Protein AF-A0A1B6I9Y7-F1 (afdb_monomer)

Nearest PDB structures (foldseek):
  2bgw-assembly1_B  TM=5.593E-01  e=3.888E-01  Aeropyrum pernix
  9f98-assembly1_B  TM=5.149E-01  e=5.731E-01  Homo sapiens
  8a4a-assembly1_B  TM=4.469E-01  e=1.167E+00  Bos taurus
  7u05-assembly1_l  TM=3.386E-01  e=1.613E+00  Saccharomyces cerevisiae

Structure (mmCIF, N/CA/C/O backbone):
data_AF-A0A1B6I9Y7-F1
#
_entry.id   AF-A0A1B6I9Y7-F1
#
loop_
_atom_site.group_PD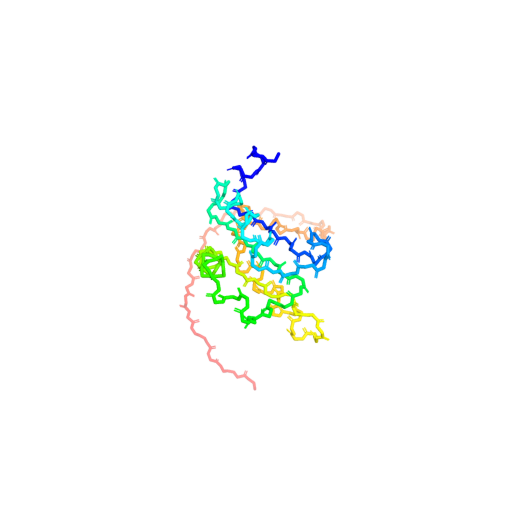B
_atom_site.id
_atom_site.type_symbol
_atom_site.label_atom_id
_atom_site.label_alt_id
_atom_site.label_comp_id
_atom_site.label_asym_id
_atom_site.label_entity_id
_atom_site.label_seq_id
_atom_site.pdbx_PDB_ins_code
_atom_site.Cartn_x
_atom_site.Cartn_y
_atom_site.Cartn_z
_atom_site.occupancy
_atom_site.B_iso_or_equiv
_atom_site.auth_seq_id
_atom_site.auth_comp_id
_atom_site.auth_asym_id
_atom_site.auth_atom_id
_atom_site.pdbx_PDB_model_num
ATOM 1 N N . LEU A 1 1 ? -10.410 16.224 7.087 1.00 60.72 1 LEU A N 1
ATOM 2 C CA . LEU A 1 1 ? -9.549 15.017 7.052 1.00 60.72 1 LEU A CA 1
ATOM 3 C C . LEU A 1 1 ? -8.782 14.832 8.354 1.00 60.72 1 LEU A C 1
ATOM 5 O O . LEU A 1 1 ? -9.020 13.818 8.986 1.00 60.72 1 LEU A O 1
ATOM 9 N N . GLN A 1 2 ? -7.982 15.808 8.802 1.00 62.94 2 GLN A N 1
ATOM 10 C CA . GLN A 1 2 ? -7.163 15.685 10.024 1.00 62.94 2 GLN A CA 1
ATOM 11 C C . GLN A 1 2 ? -7.935 15.239 11.281 1.00 62.94 2 GLN A C 1
ATOM 13 O O . GLN A 1 2 ? -7.505 14.315 11.955 1.00 62.94 2 GLN A O 1
ATOM 18 N N . LEU A 1 3 ? -9.105 15.823 11.564 1.00 68.88 3 LEU A N 1
ATOM 19 C CA . LEU A 1 3 ? -9.941 15.410 12.706 1.00 68.88 3 LEU A CA 1
ATOM 20 C C . LEU A 1 3 ? -10.477 13.974 12.583 1.00 68.88 3 LEU A C 1
ATOM 22 O O . LEU A 1 3 ? -10.539 13.242 13.562 1.00 68.88 3 LEU A O 1
ATOM 26 N N . ALA A 1 4 ? -10.863 13.555 11.377 1.00 72.50 4 ALA A N 1
ATOM 27 C CA . ALA A 1 4 ? -11.366 12.202 11.151 1.00 72.50 4 ALA A CA 1
ATOM 28 C C . ALA A 1 4 ? -10.236 11.164 11.212 1.00 72.50 4 ALA A C 1
ATOM 30 O O . ALA A 1 4 ? -10.450 10.059 11.700 1.00 72.50 4 ALA A O 1
ATOM 31 N N . SER A 1 5 ? -9.032 11.521 10.752 1.00 71.12 5 SER A N 1
ATOM 32 C CA . SER A 1 5 ? -7.865 10.644 10.817 1.00 71.12 5 SER A CA 1
ATOM 33 C C . SER A 1 5 ? -7.349 10.476 12.243 1.00 71.12 5 SER A C 1
ATOM 35 O O . SER A 1 5 ? -7.024 9.357 12.616 1.00 71.12 5 SER A O 1
ATOM 37 N N . THR A 1 6 ? -7.328 11.530 13.065 1.00 73.62 6 THR A N 1
ATOM 38 C CA . THR A 1 6 ? -6.856 11.429 14.460 1.00 73.62 6 THR A CA 1
ATOM 39 C C . THR A 1 6 ? -7.812 10.654 15.364 1.00 73.62 6 THR A C 1
ATOM 41 O O . THR A 1 6 ? -7.373 10.023 16.319 1.00 73.62 6 T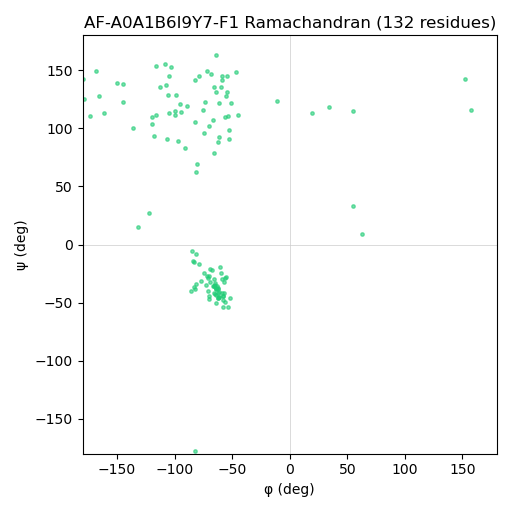HR A O 1
ATOM 44 N N . LEU A 1 7 ? -9.112 10.668 15.059 1.00 81.44 7 LEU A N 1
ATOM 45 C CA . LEU A 1 7 ? -10.120 9.874 15.769 1.00 81.44 7 LEU A CA 1
ATOM 46 C C . LEU A 1 7 ? -10.212 8.426 15.260 1.00 81.44 7 LEU A C 1
ATOM 48 O O . LEU A 1 7 ? -10.826 7.575 15.907 1.00 81.44 7 LEU A O 1
ATOM 52 N N . SER A 1 8 ? -9.633 8.133 14.093 1.00 84.75 8 SER A N 1
ATOM 53 C CA . SER A 1 8 ? -9.609 6.784 13.537 1.00 84.75 8 SER A CA 1
ATOM 54 C C . SER A 1 8 ? -8.527 5.938 14.210 1.00 84.75 8 SER A C 1
ATOM 56 O O . SER A 1 8 ? -7.469 6.432 14.570 1.00 84.75 8 SER A O 1
ATOM 58 N N . ARG A 1 9 ? -8.782 4.636 14.384 1.00 88.06 9 ARG A N 1
ATOM 59 C CA . ARG A 1 9 ? -7.772 3.708 14.930 1.00 88.06 9 ARG A CA 1
ATOM 60 C C . ARG A 1 9 ? -6.722 3.318 13.889 1.00 88.06 9 ARG A C 1
ATOM 62 O O . ARG A 1 9 ? -5.608 2.956 14.252 1.00 88.06 9 ARG A O 1
ATOM 69 N N . HIS A 1 10 ? -7.135 3.272 12.625 1.00 89.81 10 HIS A N 1
ATOM 70 C CA . HIS A 1 10 ? -6.345 2.853 11.473 1.00 89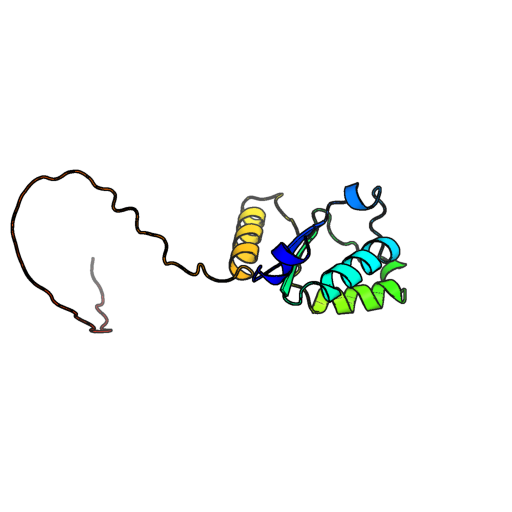.81 10 HIS A CA 1
ATOM 71 C C . HIS A 1 10 ? -6.758 3.695 10.271 1.00 89.81 10 HIS A C 1
ATOM 73 O O . HIS A 1 10 ? -7.952 3.897 10.034 1.00 89.81 10 HIS A O 1
ATOM 79 N N . LEU A 1 11 ? -5.770 4.118 9.489 1.00 91.19 11 LEU A N 1
ATOM 80 C CA . LEU A 1 11 ? -5.975 4.824 8.235 1.00 91.19 11 LEU A CA 1
ATOM 81 C C . LEU A 1 11 ? -5.817 3.833 7.077 1.00 91.19 11 LEU A C 1
ATOM 83 O O . LEU A 1 11 ? -4.718 3.337 6.832 1.00 91.19 11 LEU A O 1
ATOM 87 N N . LEU A 1 12 ? -6.910 3.527 6.374 1.00 92.38 12 LEU A N 1
ATOM 88 C CA . LEU A 1 12 ? -6.876 2.691 5.171 1.00 92.38 12 LEU A CA 1
ATOM 89 C C . LEU A 1 12 ? -6.653 3.574 3.940 1.00 92.38 12 LEU A C 1
ATOM 91 O O . LEU A 1 12 ? -7.478 4.431 3.629 1.00 92.38 12 LEU A O 1
ATOM 95 N N . VAL A 1 13 ? -5.559 3.335 3.225 1.00 91.56 13 VAL A N 1
ATOM 96 C CA . VAL A 1 13 ? -5.152 4.100 2.046 1.00 91.56 13 VAL A CA 1
ATOM 97 C C . VAL A 1 13 ? -5.165 3.182 0.834 1.00 91.56 13 VAL A C 1
ATOM 99 O O . VAL A 1 13 ? -4.343 2.275 0.721 1.00 91.56 13 VAL A O 1
ATOM 102 N N . VAL A 1 14 ? -6.098 3.421 -0.086 1.00 91.88 14 VAL A N 1
ATOM 103 C CA . VAL A 1 14 ? -6.180 2.695 -1.359 1.00 91.88 14 VAL A CA 1
ATOM 104 C C . VAL A 1 14 ? -5.442 3.498 -2.416 1.00 91.88 14 VAL A C 1
ATOM 106 O O . VAL A 1 14 ? -5.862 4.597 -2.770 1.00 91.88 14 VAL A O 1
ATOM 109 N N . MET A 1 15 ? -4.339 2.954 -2.920 1.00 89.75 15 MET A N 1
ATOM 110 C CA . MET A 1 15 ? -3.529 3.627 -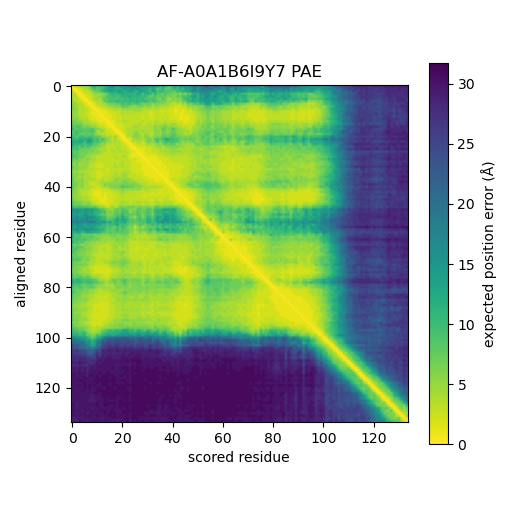3.926 1.00 89.75 15 MET A CA 1
ATOM 111 C C . MET A 1 15 ? -3.861 3.072 -5.306 1.00 89.75 15 MET A C 1
ATOM 113 O O . MET A 1 15 ? -3.597 1.901 -5.591 1.00 89.75 15 MET A O 1
ATOM 117 N N . SER A 1 16 ? -4.426 3.913 -6.169 1.00 88.75 16 SER A N 1
ATOM 118 C CA . SER A 1 16 ? -4.664 3.586 -7.573 1.00 88.75 16 SER A CA 1
ATOM 119 C C . SER A 1 16 ? -3.649 4.298 -8.474 1.00 88.75 16 SER A C 1
ATOM 121 O O . SER A 1 16 ? -3.270 5.431 -8.174 1.00 88.75 16 SER A O 1
ATOM 123 N N . PRO A 1 17 ? -3.207 3.684 -9.586 1.00 83.62 17 PRO A N 1
ATOM 124 C CA . PRO A 1 17 ? -2.265 4.314 -10.524 1.00 83.62 17 PRO A CA 1
ATOM 125 C C . PRO A 1 17 ? -2.749 5.658 -11.068 1.00 83.62 17 PRO A C 1
ATOM 127 O O . PRO A 1 17 ? -1.954 6.557 -11.334 1.00 83.62 17 PRO A O 1
ATOM 130 N N . SER A 1 18 ? -4.069 5.812 -11.155 1.00 85.06 18 SER A N 1
ATOM 131 C CA . SER A 1 18 ? -4.751 7.038 -11.558 1.00 85.06 18 SER A CA 1
ATOM 132 C C . SER A 1 18 ? -4.437 8.232 -10.651 1.00 85.06 18 SER A C 1
ATOM 134 O O . SER A 1 18 ? -4.525 9.361 -11.112 1.00 85.06 18 SER A O 1
ATOM 136 N N . LEU A 1 19 ? -4.045 8.003 -9.390 1.00 81.75 19 LEU A N 1
ATOM 137 C CA . LEU A 1 19 ? -3.646 9.070 -8.462 1.00 81.75 19 LEU A CA 1
ATOM 138 C C . LEU A 1 19 ? -2.322 9.738 -8.847 1.00 81.75 19 LEU A C 1
ATOM 140 O O . LEU A 1 19 ? -2.060 10.850 -8.405 1.00 81.75 19 LEU A O 1
ATOM 144 N N . PHE A 1 20 ? -1.492 9.063 -9.642 1.00 82.19 20 PHE A N 1
ATOM 145 C CA . PHE A 1 20 ? -0.142 9.512 -9.982 1.00 82.19 20 PHE A CA 1
ATOM 146 C C . PHE A 1 20 ? 0.051 9.653 -11.493 1.00 82.19 20 PHE A C 1
ATOM 148 O O . PHE A 1 20 ? 1.157 9.456 -11.983 1.00 82.19 20 PHE A O 1
ATOM 155 N N . GLU A 1 21 ? -1.023 9.908 -12.250 1.00 82.38 21 GLU A N 1
ATOM 156 C CA . GLU A 1 21 ? -0.972 10.027 -13.720 1.00 82.38 21 GLU A CA 1
ATOM 157 C C . GLU A 1 21 ? -0.338 8.794 -14.400 1.00 82.38 21 GLU A C 1
ATOM 159 O O . GLU A 1 21 ? 0.348 8.895 -15.415 1.00 82.38 21 GLU A O 1
ATOM 164 N N . ASN A 1 22 ? -0.542 7.604 -13.819 1.00 78.50 22 ASN A N 1
ATOM 165 C CA . ASN A 1 22 ? 0.104 6.340 -14.202 1.00 78.50 22 ASN A CA 1
ATOM 166 C C . ASN A 1 22 ? 1.638 6.304 -14.034 1.00 78.50 22 ASN A C 1
ATOM 168 O O . ASN A 1 22 ? 2.275 5.322 -14.419 1.00 78.50 22 ASN A O 1
ATOM 172 N N . GLN A 1 23 ? 2.238 7.314 -13.405 1.00 77.62 23 GLN A N 1
ATOM 173 C CA . GLN A 1 23 ? 3.643 7.328 -13.009 1.00 77.62 23 GLN A CA 1
ATOM 174 C C . GLN A 1 23 ? 3.803 6.773 -11.592 1.00 77.62 23 GLN A C 1
ATOM 176 O O . GLN A 1 23 ? 3.896 7.496 -10.599 1.00 77.62 23 GLN A O 1
ATOM 181 N N . TRP A 1 24 ? 3.847 5.445 -11.499 1.00 81.94 24 TRP A N 1
ATOM 182 C CA . TRP A 1 24 ? 4.019 4.717 -10.241 1.00 81.94 24 TRP A CA 1
ATOM 183 C C . TRP A 1 24 ? 5.493 4.639 -9.814 1.00 81.94 24 TRP A C 1
ATOM 185 O O . TRP A 1 24 ? 6.095 3.563 -9.775 1.00 81.94 24 TRP A O 1
ATOM 195 N N . THR A 1 25 ? 6.106 5.792 -9.551 1.00 83.56 25 THR A N 1
ATOM 196 C CA . THR A 1 25 ? 7.526 5.896 -9.191 1.00 83.56 25 THR A CA 1
ATOM 197 C C . THR A 1 25 ? 7.705 6.258 -7.714 1.00 83.56 25 THR A C 1
ATOM 199 O O . THR A 1 25 ? 6.824 6.863 -7.102 1.00 83.56 25 THR A O 1
ATOM 202 N N . PRO A 1 26 ? 8.852 5.925 -7.094 1.00 84.19 26 PRO A N 1
ATOM 203 C CA . PRO A 1 26 ? 9.110 6.313 -5.708 1.00 84.19 26 PRO A CA 1
ATOM 204 C C . PRO A 1 26 ? 9.036 7.824 -5.473 1.00 84.19 26 PRO A C 1
ATOM 206 O O . PRO A 1 26 ? 8.593 8.246 -4.413 1.00 84.19 26 PRO A O 1
ATOM 209 N N . VAL A 1 27 ? 9.404 8.634 -6.469 1.00 85.62 27 VAL A N 1
ATOM 210 C CA . VAL A 1 27 ? 9.397 10.103 -6.384 1.00 85.62 27 VAL A CA 1
ATOM 211 C C . VAL A 1 27 ? 7.981 10.654 -6.204 1.00 85.62 27 VAL A C 1
ATOM 213 O O . VAL A 1 27 ? 7.787 11.590 -5.434 1.00 85.62 27 VAL A O 1
ATOM 216 N N . THR A 1 28 ? 6.979 10.058 -6.858 1.00 86.62 28 THR A N 1
ATOM 217 C CA . THR A 1 28 ? 5.578 10.494 -6.741 1.00 86.62 28 THR A CA 1
ATOM 218 C C . THR A 1 28 ? 4.905 9.938 -5.485 1.00 86.62 28 THR A C 1
ATOM 220 O O . THR A 1 28 ? 4.104 10.619 -4.849 1.00 86.62 28 THR A O 1
ATOM 223 N N . ILE A 1 29 ? 5.267 8.719 -5.080 1.00 87.62 29 ILE A N 1
ATOM 224 C CA . ILE A 1 29 ? 4.638 8.011 -3.956 1.00 87.62 29 ILE A CA 1
ATOM 225 C C . ILE A 1 29 ? 5.209 8.458 -2.597 1.00 87.62 29 ILE A C 1
ATOM 227 O O . ILE A 1 29 ? 4.470 8.584 -1.619 1.00 87.62 29 ILE A O 1
ATOM 231 N N . CYS A 1 30 ? 6.517 8.713 -2.513 1.00 88.06 30 CYS A N 1
ATOM 232 C CA . CYS A 1 30 ? 7.211 9.081 -1.275 1.00 88.06 30 CYS A CA 1
ATOM 233 C C . CYS A 1 30 ? 6.638 10.326 -0.563 1.00 88.06 30 CYS A C 1
ATOM 235 O O . CYS A 1 30 ? 6.363 10.223 0.636 1.00 88.06 30 CYS A O 1
ATOM 237 N N . PRO A 1 31 ? 6.399 11.479 -1.226 1.00 88.69 31 PRO A N 1
ATOM 238 C CA . PRO A 1 31 ? 5.860 12.659 -0.547 1.00 88.69 31 PRO A CA 1
ATOM 239 C C . PRO A 1 31 ? 4.466 12.411 0.039 1.00 88.69 31 PRO A C 1
ATOM 241 O O . PRO A 1 31 ? 4.194 12.847 1.156 1.00 88.69 31 PRO A O 1
ATOM 244 N N . LEU A 1 32 ? 3.617 11.644 -0.656 1.00 87.75 32 LEU A N 1
ATOM 245 C CA . LEU A 1 32 ? 2.302 11.262 -0.145 1.00 87.75 32 LEU A CA 1
ATOM 246 C C . LEU A 1 32 ? 2.434 10.419 1.131 1.00 87.75 32 LEU A C 1
ATOM 248 O O . LEU A 1 32 ? 1.765 10.688 2.125 1.00 87.75 32 LEU A O 1
ATOM 252 N N . PHE A 1 33 ? 3.321 9.421 1.133 1.00 88.25 33 PHE A N 1
ATOM 253 C CA . PHE A 1 33 ? 3.535 8.586 2.316 1.00 88.25 33 PHE A CA 1
ATOM 254 C C . PHE A 1 33 ? 4.123 9.346 3.497 1.00 88.25 33 PHE A C 1
ATOM 256 O O . PHE A 1 33 ? 3.727 9.060 4.622 1.00 88.25 33 PHE A O 1
ATOM 263 N N . LYS A 1 34 ? 5.015 10.315 3.261 1.00 89.69 34 LYS A N 1
ATOM 264 C CA . LYS A 1 34 ? 5.512 11.200 4.325 1.00 89.69 34 LYS A CA 1
ATOM 265 C C . LYS A 1 34 ? 4.360 11.935 4.997 1.00 89.69 34 LYS A C 1
ATOM 267 O O . LYS A 1 34 ? 4.167 11.791 6.199 1.00 89.69 34 LYS A O 1
ATOM 272 N N . GLN A 1 35 ? 3.530 12.609 4.201 1.00 88.88 35 GLN A N 1
ATOM 273 C CA . GLN A 1 35 ? 2.370 13.338 4.713 1.00 88.88 35 GLN A CA 1
ATOM 274 C C . GLN A 1 35 ? 1.404 12.424 5.469 1.00 88.88 35 GLN A C 1
ATOM 276 O O . GLN A 1 35 ? 0.902 12.791 6.526 1.00 88.88 35 GLN A O 1
ATOM 281 N N . LEU A 1 36 ? 1.150 11.219 4.956 1.00 88.06 36 LEU A N 1
ATOM 282 C CA . LEU A 1 36 ? 0.293 10.251 5.637 1.00 88.06 36 LEU A CA 1
ATOM 283 C C . LEU A 1 36 ? 0.910 9.779 6.959 1.00 88.06 36 LEU A C 1
ATOM 285 O O . LEU A 1 36 ? 0.192 9.690 7.954 1.00 88.06 36 LEU A O 1
ATOM 289 N N . SER A 1 37 ? 2.220 9.521 6.980 1.00 87.38 37 SER A N 1
ATOM 290 C CA . SER A 1 37 ? 2.944 9.102 8.185 1.00 87.38 37 SER A CA 1
ATOM 291 C C . SER A 1 37 ? 2.997 10.183 9.262 1.00 87.38 37 SER A C 1
ATOM 293 O O . SER A 1 37 ? 2.972 9.852 10.445 1.00 87.38 37 SER A O 1
ATOM 295 N N . ASP A 1 38 ? 2.983 11.459 8.868 1.00 87.44 38 ASP A N 1
ATOM 296 C CA . ASP A 1 38 ? 2.899 12.591 9.798 1.00 87.44 38 ASP A CA 1
ATOM 297 C C . ASP A 1 38 ? 1.504 12.704 10.434 1.00 87.44 38 ASP A C 1
ATOM 299 O O . ASP A 1 38 ? 1.352 13.211 11.544 1.00 87.44 38 ASP A O 1
ATOM 303 N N . ILE A 1 39 ? 0.467 12.228 9.736 1.00 87.50 39 ILE A N 1
ATOM 304 C CA . ILE A 1 39 ? -0.925 12.296 10.194 1.00 87.50 39 ILE A CA 1
ATOM 305 C C . ILE A 1 39 ? -1.279 11.113 11.100 1.00 87.50 39 ILE A C 1
ATOM 307 O O . ILE A 1 39 ? -2.045 11.281 12.051 1.00 87.50 39 ILE A O 1
ATOM 311 N N . HIS A 1 40 ? -0.800 9.906 10.784 1.00 87.25 40 HIS A N 1
ATOM 312 C CA . HIS A 1 40 ? -1.240 8.689 11.460 1.00 87.25 40 HIS A CA 1
ATOM 313 C C . HIS A 1 40 ? -0.148 7.613 11.509 1.00 87.25 40 HIS A C 1
ATOM 315 O O . HIS A 1 40 ? 0.523 7.348 10.517 1.00 87.25 40 HIS A O 1
ATOM 321 N 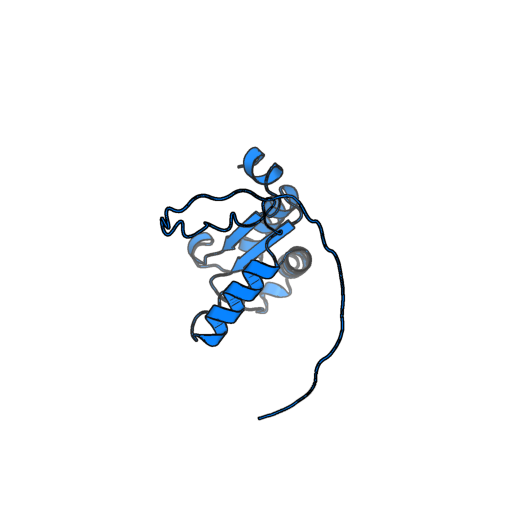N . SER A 1 41 ? -0.013 6.927 12.648 1.00 86.44 41 SER A N 1
ATOM 322 C CA . SER A 1 41 ? 0.993 5.871 12.839 1.00 86.44 41 SER A CA 1
ATOM 323 C C . SER A 1 41 ? 0.560 4.504 12.296 1.00 86.44 41 SER A C 1
ATOM 325 O O . SER A 1 41 ? 1.382 3.783 11.738 1.00 86.44 41 SER A O 1
ATOM 327 N N . ASN A 1 42 ? -0.726 4.141 12.410 1.00 89.81 42 ASN A N 1
ATOM 328 C CA . ASN A 1 42 ? -1.238 2.853 11.918 1.00 89.81 42 ASN A CA 1
ATOM 329 C C . ASN A 1 42 ? -1.872 3.014 10.533 1.00 89.81 42 ASN A C 1
ATOM 331 O O . ASN A 1 42 ? -3.067 3.302 10.411 1.00 89.81 42 ASN A O 1
ATOM 335 N N . ILE A 1 43 ? -1.065 2.869 9.488 1.00 92.19 43 ILE A N 1
ATOM 336 C CA . ILE A 1 43 ? -1.512 2.993 8.098 1.00 92.19 43 ILE A CA 1
ATOM 337 C C . ILE A 1 43 ? -1.586 1.603 7.467 1.00 92.19 43 ILE A C 1
ATOM 339 O O . ILE A 1 43 ? -0.624 0.832 7.501 1.00 92.19 43 ILE A O 1
ATOM 343 N N . ILE A 1 44 ? -2.731 1.299 6.857 1.00 93.25 44 ILE A N 1
ATOM 344 C CA . ILE A 1 44 ? -2.925 0.123 6.011 1.00 93.25 44 ILE A CA 1
ATOM 345 C C . ILE A 1 44 ? -2.928 0.608 4.565 1.00 93.25 44 ILE A C 1
ATOM 347 O O . ILE A 1 44 ? -3.835 1.325 4.149 1.00 93.25 44 ILE A O 1
ATOM 351 N N . CYS A 1 45 ? -1.920 0.225 3.795 1.00 92.38 45 CYS A N 1
ATOM 352 C CA . CYS A 1 45 ? -1.811 0.573 2.389 1.00 92.38 45 CYS A CA 1
ATOM 353 C C . CYS A 1 45 ? -2.297 -0.581 1.507 1.00 92.38 45 CYS A C 1
ATOM 355 O O . CYS A 1 45 ? -1.829 -1.710 1.639 1.00 92.38 45 CYS A O 1
ATOM 357 N N . VAL A 1 46 ? -3.193 -0.283 0.568 1.00 93.06 46 VAL A N 1
ATOM 358 C CA . VAL A 1 46 ? -3.684 -1.220 -0.445 1.00 93.06 46 VAL A CA 1
ATOM 359 C C . VAL A 1 46 ? -3.308 -0.697 -1.832 1.00 93.06 46 VAL A C 1
ATOM 361 O O . VAL A 1 46 ? -4.046 0.115 -2.401 1.00 93.06 46 VAL A O 1
ATOM 364 N N . PRO A 1 47 ? -2.161 -1.112 -2.397 1.00 90.75 47 PRO A N 1
ATOM 365 C CA . PRO A 1 47 ? -1.825 -0.798 -3.777 1.00 90.75 47 PRO A CA 1
ATOM 366 C C . PRO A 1 47 ? -2.681 -1.640 -4.736 1.00 90.75 47 PRO A C 1
ATOM 368 O O . PRO A 1 47 ? -2.658 -2.872 -4.682 1.00 90.75 47 PRO A O 1
ATOM 371 N N . LEU A 1 48 ? -3.428 -0.977 -5.627 1.00 88.06 48 LEU A N 1
ATOM 372 C CA . LEU A 1 48 ? -4.241 -1.640 -6.660 1.00 88.06 48 LEU A CA 1
ATOM 373 C C . LEU A 1 48 ? -3.400 -2.212 -7.804 1.00 88.06 48 LEU A C 1
ATOM 375 O O . LEU A 1 48 ? -3.825 -3.145 -8.482 1.00 88.06 48 LEU A O 1
ATOM 379 N N . GLN A 1 49 ? -2.211 -1.653 -8.017 1.00 82.88 49 GLN A N 1
ATOM 380 C CA . GLN A 1 49 ? -1.217 -2.174 -8.941 1.00 82.88 49 GLN A CA 1
ATOM 381 C C . GLN A 1 49 ? -0.013 -2.667 -8.146 1.00 82.88 49 GLN A C 1
ATOM 383 O O . GLN A 1 49 ? 0.452 -1.994 -7.226 1.00 82.88 49 GLN A O 1
ATOM 388 N N . GLY A 1 50 ? 0.498 -3.846 -8.507 1.00 74.19 50 GLY A N 1
ATOM 389 C CA . GLY A 1 50 ? 1.696 -4.400 -7.889 1.00 74.19 50 GLY A CA 1
ATOM 390 C C . GLY A 1 50 ? 2.863 -3.418 -7.981 1.00 74.19 50 GLY A C 1
ATOM 391 O O . GLY A 1 50 ? 3.191 -2.927 -9.063 1.00 74.19 50 GLY A O 1
ATOM 392 N N . ILE A 1 51 ? 3.483 -3.137 -6.838 1.00 71.25 51 ILE A N 1
ATOM 393 C CA . ILE A 1 51 ? 4.649 -2.267 -6.752 1.00 71.25 51 ILE A CA 1
ATOM 394 C C . ILE A 1 51 ? 5.840 -2.997 -7.389 1.00 71.25 51 ILE A C 1
ATOM 396 O O . ILE A 1 51 ? 6.423 -3.894 -6.781 1.00 71.25 51 ILE A O 1
ATOM 400 N N . LYS A 1 52 ? 6.199 -2.632 -8.624 1.00 70.25 52 LYS A N 1
ATOM 401 C CA . LYS A 1 52 ? 7.388 -3.169 -9.296 1.00 70.25 52 LYS A CA 1
ATOM 402 C C . LYS A 1 52 ? 8.637 -2.517 -8.713 1.00 70.25 52 LYS A C 1
ATOM 404 O O . LYS A 1 52 ? 8.820 -1.306 -8.813 1.00 70.25 52 LYS A O 1
ATOM 409 N N . MET A 1 53 ? 9.472 -3.326 -8.069 1.00 69.69 53 MET A N 1
ATOM 410 C CA . MET A 1 53 ? 10.735 -2.907 -7.458 1.00 69.69 53 MET A CA 1
ATOM 411 C C . MET A 1 53 ? 11.827 -2.801 -8.530 1.00 69.69 53 MET A C 1
ATOM 413 O O . MET A 1 53 ? 12.745 -3.616 -8.578 1.00 69.69 53 MET A O 1
ATOM 417 N N . ASP A 1 54 ? 11.698 -1.810 -9.409 1.00 72.12 54 ASP A N 1
ATOM 418 C CA . ASP A 1 54 ? 12.646 -1.564 -10.498 1.00 72.12 54 ASP A CA 1
ATOM 419 C C . ASP A 1 54 ? 13.873 -0.758 -10.021 1.00 72.12 54 ASP A C 1
ATOM 421 O O . ASP A 1 54 ? 14.001 -0.405 -8.846 1.00 72.12 54 ASP A O 1
ATOM 425 N N . ALA A 1 55 ? 14.796 -0.432 -10.934 1.00 68.62 55 ALA A N 1
ATOM 426 C CA . ALA A 1 55 ? 16.016 0.325 -10.626 1.00 68.62 55 ALA A CA 1
ATOM 427 C C . ALA A 1 55 ? 15.750 1.683 -9.940 1.00 68.62 55 ALA A C 1
ATOM 429 O O . ALA A 1 55 ? 16.560 2.126 -9.127 1.00 68.62 55 ALA A O 1
ATOM 430 N N . SER A 1 56 ? 14.590 2.297 -10.190 1.00 66.62 56 SER A N 1
ATOM 431 C CA . SER A 1 56 ? 14.137 3.531 -9.536 1.00 66.62 56 SER A CA 1
ATOM 432 C C . SER A 1 56 ? 13.982 3.401 -8.016 1.00 66.62 56 SER A C 1
ATOM 434 O O . SER A 1 56 ? 14.036 4.408 -7.320 1.00 66.62 56 SER A O 1
ATOM 436 N N . TRP A 1 57 ? 13.863 2.184 -7.473 1.00 72.44 57 TRP A N 1
ATOM 437 C CA . TRP A 1 57 ? 13.782 1.921 -6.030 1.00 72.44 57 TRP A CA 1
ATOM 438 C C . TRP A 1 57 ? 15.135 1.907 -5.315 1.00 72.44 57 TRP A C 1
ATOM 440 O O . TRP A 1 57 ? 15.164 1.832 -4.088 1.00 72.44 57 TRP A O 1
ATOM 450 N N . LYS A 1 58 ? 16.244 1.958 -6.063 1.00 76.56 58 LYS A N 1
ATOM 451 C CA . LYS A 1 58 ? 17.599 2.123 -5.509 1.00 76.56 58 LYS A CA 1
ATOM 452 C C . LYS A 1 58 ? 17.968 3.592 -5.271 1.00 76.56 58 LYS A C 1
ATOM 454 O O . LYS A 1 58 ? 19.037 3.856 -4.734 1.00 76.56 58 LYS A O 1
ATOM 459 N N . SER A 1 59 ? 17.108 4.520 -5.690 1.00 83.94 59 SER A N 1
ATOM 460 C CA . SER A 1 59 ? 17.223 5.942 -5.365 1.00 83.94 59 SER A CA 1
ATOM 461 C C . SER A 1 59 ? 17.069 6.184 -3.860 1.00 83.94 59 SER A C 1
ATOM 463 O O . SER A 1 59 ? 16.553 5.331 -3.126 1.00 83.94 59 SER A O 1
ATOM 465 N N . GLU A 1 60 ? 17.490 7.360 -3.401 1.00 85.75 60 GLU A N 1
ATOM 466 C CA . GLU A 1 60 ? 17.300 7.796 -2.016 1.00 85.75 60 GLU A CA 1
ATOM 467 C C . GLU A 1 60 ? 15.810 7.787 -1.634 1.00 85.75 60 GLU A C 1
ATOM 469 O O . GLU A 1 60 ? 15.429 7.268 -0.580 1.00 85.75 60 GLU A O 1
ATOM 474 N N . GLU A 1 61 ? 14.943 8.239 -2.544 1.00 83.88 61 GLU A N 1
ATOM 475 C CA . GLU A 1 61 ? 13.490 8.238 -2.386 1.00 83.88 61 GLU A CA 1
ATOM 476 C C . GLU A 1 61 ? 12.929 6.818 -2.291 1.00 83.88 61 GLU A C 1
ATOM 478 O O . GLU A 1 61 ? 12.024 6.563 -1.497 1.00 83.88 61 GLU A O 1
ATOM 483 N N . GLY A 1 62 ? 13.478 5.878 -3.064 1.00 84.12 62 GLY A N 1
ATOM 484 C CA . GLY A 1 62 ? 13.125 4.461 -3.002 1.00 84.12 62 GLY A CA 1
ATOM 485 C C . GLY A 1 62 ? 13.500 3.815 -1.669 1.00 84.12 62 GLY A C 1
ATOM 486 O O . GLY A 1 62 ? 12.691 3.089 -1.084 1.00 84.12 62 GLY A O 1
ATOM 487 N N . CYS A 1 63 ? 14.691 4.117 -1.150 1.00 85.25 63 CYS A N 1
ATOM 488 C CA . CYS A 1 63 ? 15.133 3.667 0.171 1.00 85.25 63 CYS A CA 1
ATOM 489 C C . CYS A 1 63 ? 14.234 4.218 1.283 1.00 85.25 63 CYS A C 1
ATOM 491 O O . CYS A 1 63 ? 13.776 3.468 2.150 1.00 85.25 63 CYS A O 1
ATOM 493 N N . MET A 1 64 ? 13.923 5.512 1.226 1.00 87.44 64 MET A N 1
ATOM 494 C CA . MET A 1 64 ? 13.045 6.166 2.189 1.00 87.44 64 MET A CA 1
ATOM 495 C C . MET A 1 64 ? 11.619 5.610 2.128 1.00 87.44 64 MET A C 1
ATOM 497 O O . MET A 1 64 ? 11.034 5.284 3.160 1.00 87.44 64 MET A O 1
ATOM 501 N N . LEU A 1 65 ? 11.074 5.410 0.927 1.00 87.06 65 LEU A N 1
ATOM 502 C CA . LEU A 1 65 ? 9.756 4.808 0.753 1.00 87.06 65 LEU A CA 1
ATOM 503 C C . LEU A 1 65 ? 9.714 3.376 1.301 1.00 87.06 65 LEU A C 1
ATOM 505 O O . LEU A 1 65 ? 8.735 3.008 1.939 1.00 87.06 65 LEU A O 1
ATOM 509 N N . ARG A 1 66 ? 10.774 2.573 1.135 1.00 86.56 66 ARG A N 1
ATOM 510 C CA . ARG A 1 66 ? 10.859 1.237 1.756 1.00 86.56 66 ARG A CA 1
ATOM 511 C C . ARG A 1 66 ? 10.822 1.297 3.281 1.00 86.56 66 ARG A C 1
ATOM 513 O O . ARG A 1 66 ? 10.153 0.468 3.890 1.00 86.56 66 ARG A O 1
ATOM 520 N N . GLN A 1 67 ? 11.507 2.264 3.890 1.00 87.81 67 GLN A N 1
ATOM 521 C CA . GLN A 1 67 ? 11.458 2.469 5.341 1.00 87.81 67 GLN A CA 1
ATOM 522 C C . GLN A 1 67 ? 10.075 2.930 5.821 1.00 87.81 67 GLN A C 1
ATOM 524 O O . GLN A 1 67 ? 9.634 2.537 6.897 1.00 87.81 67 GLN A O 1
ATOM 529 N N . LEU A 1 68 ? 9.372 3.748 5.035 1.00 87.00 68 LEU A N 1
ATOM 530 C CA . LEU A 1 68 ? 8.001 4.152 5.353 1.00 87.00 68 LEU A CA 1
ATOM 531 C C . LEU A 1 68 ? 7.030 2.976 5.203 1.00 87.00 68 LEU A C 1
ATO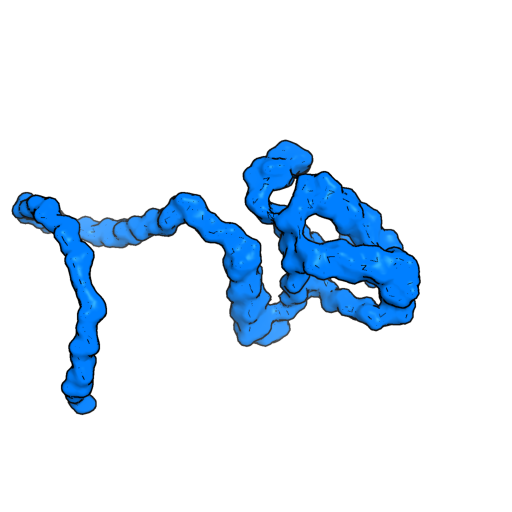M 533 O O . LEU A 1 68 ? 6.211 2.730 6.085 1.00 87.00 68 LEU A O 1
ATOM 537 N N . LEU A 1 69 ? 7.163 2.199 4.127 1.00 86.44 69 LEU A N 1
ATOM 538 C CA . LEU A 1 69 ? 6.342 1.017 3.878 1.00 86.44 69 LEU A CA 1
ATOM 539 C C . LEU A 1 69 ? 6.575 -0.084 4.913 1.00 86.44 69 LEU A C 1
ATOM 541 O O . LEU A 1 69 ? 5.619 -0.766 5.255 1.00 86.44 69 LEU A O 1
ATOM 545 N N . SER A 1 70 ? 7.790 -0.248 5.451 1.00 86.56 70 SER A N 1
ATOM 546 C CA . SER A 1 70 ? 8.056 -1.249 6.497 1.00 86.56 70 SER A CA 1
ATOM 547 C C . SER A 1 70 ? 7.370 -0.930 7.828 1.00 86.56 70 SER A C 1
ATOM 549 O O . SER A 1 70 ? 7.130 -1.834 8.624 1.00 86.56 70 SER A O 1
ATOM 551 N N . ARG A 1 71 ? 7.023 0.341 8.060 1.00 87.19 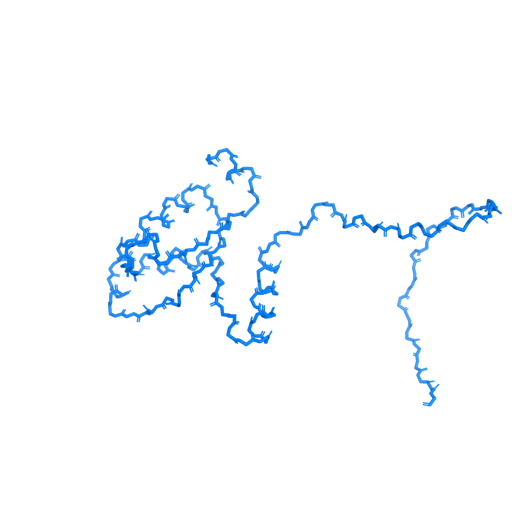71 ARG A N 1
ATOM 552 C CA . ARG A 1 71 ? 6.206 0.781 9.200 1.00 87.19 71 ARG A CA 1
ATOM 553 C C . ARG A 1 71 ? 4.703 0.641 8.940 1.00 87.19 71 ARG A C 1
ATOM 555 O O . ARG A 1 71 ? 3.920 0.728 9.879 1.00 87.19 71 ARG A O 1
ATOM 562 N N . CYS A 1 72 ? 4.299 0.431 7.688 1.00 88.56 72 CYS A N 1
ATOM 563 C CA . CYS A 1 72 ? 2.904 0.324 7.278 1.00 88.56 72 CYS A CA 1
ATOM 564 C C . CYS A 1 72 ? 2.507 -1.137 7.028 1.00 88.56 72 CYS A C 1
ATOM 566 O O . CYS A 1 72 ? 3.312 -1.968 6.614 1.00 88.56 72 CYS A O 1
ATOM 568 N N . SER A 1 73 ? 1.223 -1.450 7.197 1.00 90.81 73 SER A N 1
ATOM 569 C CA . SER A 1 73 ? 0.683 -2.734 6.740 1.00 90.81 73 SER A CA 1
ATOM 570 C C . SER A 1 73 ? 0.356 -2.641 5.254 1.00 90.81 73 SER A C 1
ATOM 572 O O . SER A 1 73 ? -0.627 -2.006 4.880 1.00 90.81 73 SER A O 1
ATOM 574 N N . VAL A 1 74 ? 1.173 -3.246 4.392 1.00 90.62 74 VAL A N 1
ATOM 575 C CA . VAL A 1 74 ? 0.940 -3.254 2.939 1.00 90.62 74 VAL A CA 1
ATOM 576 C C . VAL A 1 74 ? 0.202 -4.531 2.540 1.00 90.62 74 VAL A C 1
ATOM 578 O O . VAL A 1 74 ? 0.697 -5.634 2.760 1.00 90.62 74 VAL A O 1
ATOM 581 N N . ILE A 1 75 ? -0.976 -4.387 1.933 1.00 92.31 75 ILE A N 1
ATOM 582 C CA . ILE A 1 75 ? -1.818 -5.498 1.477 1.00 92.31 75 ILE A CA 1
ATOM 583 C C . ILE A 1 75 ? -2.005 -5.383 -0.031 1.00 92.31 75 ILE A C 1
ATOM 585 O O . ILE A 1 75 ? -2.793 -4.571 -0.514 1.00 92.31 75 ILE A O 1
ATOM 589 N N . THR A 1 76 ? -1.293 -6.215 -0.784 1.00 90.19 76 THR A N 1
ATOM 590 C CA . THR A 1 76 ? -1.383 -6.230 -2.246 1.00 90.19 76 THR A CA 1
ATOM 591 C C . THR A 1 76 ? -2.780 -6.636 -2.707 1.00 90.19 76 THR A C 1
ATOM 593 O O . THR A 1 76 ? -3.329 -7.652 -2.270 1.00 90.19 76 THR A O 1
ATOM 596 N N . TRP A 1 77 ? -3.353 -5.859 -3.626 1.00 89.12 77 TRP A N 1
ATOM 597 C CA . TRP A 1 77 ? -4.607 -6.209 -4.278 1.00 89.12 77 TRP A CA 1
ATOM 598 C C . TRP A 1 77 ? -4.385 -7.329 -5.304 1.00 89.12 77 TRP A C 1
ATOM 600 O O . TRP A 1 77 ? -4.017 -7.092 -6.453 1.00 89.12 77 TRP A O 1
ATOM 610 N N . GLU A 1 78 ? -4.628 -8.571 -4.891 1.00 85.12 78 GLU A N 1
ATOM 611 C CA . GLU A 1 78 ? -4.653 -9.734 -5.777 1.00 85.12 78 GLU A CA 1
ATOM 612 C C . GLU A 1 78 ? -6.037 -10.385 -5.733 1.00 85.12 78 GLU A C 1
ATOM 614 O O . GLU A 1 78 ? -6.430 -10.989 -4.736 1.00 85.12 78 GLU A O 1
ATOM 619 N N . VAL A 1 79 ? -6.807 -10.268 -6.816 1.00 85.50 79 VAL A N 1
ATOM 620 C CA . VAL A 1 79 ? -8.188 -10.793 -6.876 1.00 85.50 79 VAL A CA 1
ATOM 621 C C . VAL A 1 79 ? -8.479 -11.618 -8.130 1.00 85.50 79 VAL A C 1
ATOM 623 O O . VAL A 1 79 ? -9.647 -11.900 -8.419 1.00 85.50 79 VAL A O 1
ATOM 626 N N . ASN A 1 80 ? -7.423 -12.034 -8.841 1.00 91.06 80 ASN A N 1
ATOM 627 C CA . ASN A 1 80 ? -7.511 -12.791 -10.094 1.00 91.06 80 ASN A CA 1
ATOM 628 C C . ASN A 1 80 ? -8.137 -14.176 -9.881 1.00 91.06 80 ASN A C 1
ATOM 630 O O . ASN A 1 80 ? -8.893 -14.654 -10.719 1.00 91.06 80 ASN A O 1
ATOM 634 N N . THR A 1 81 ? -7.869 -14.805 -8.733 1.00 94.38 81 THR A N 1
ATOM 635 C CA . THR A 1 81 ? -8.446 -16.104 -8.362 1.00 94.38 81 THR A CA 1
ATOM 636 C C . THR A 1 81 ? -9.334 -16.002 -7.114 1.00 94.38 81 THR A C 1
ATOM 638 O O . THR A 1 81 ? -9.102 -15.154 -6.244 1.00 94.38 81 THR A O 1
ATOM 641 N N . PRO A 1 82 ? -10.326 -16.901 -6.940 1.00 94.19 82 PRO A N 1
ATOM 642 C CA . PRO A 1 82 ? -11.135 -16.955 -5.718 1.00 94.19 82 PRO A CA 1
ATOM 643 C C . PRO A 1 82 ? -10.310 -17.186 -4.443 1.00 94.19 82 PRO A C 1
ATOM 645 O O . PRO A 1 82 ? -10.699 -16.753 -3.357 1.00 94.19 82 PRO A O 1
ATOM 648 N N . ALA A 1 83 ? -9.176 -17.885 -4.552 1.00 93.94 83 ALA A N 1
ATOM 649 C CA . ALA A 1 83 ? -8.253 -18.097 -3.441 1.00 93.94 83 ALA A CA 1
ATOM 650 C C . ALA A 1 83 ? -7.534 -16.797 -3.050 1.00 93.94 83 ALA A C 1
ATOM 652 O O . ALA A 1 83 ? -7.520 -16.448 -1.871 1.00 93.94 83 ALA A O 1
ATOM 653 N N . GLN A 1 84 ? -7.007 -16.047 -4.024 1.00 92.12 84 GLN A N 1
ATOM 654 C CA . GLN A 1 84 ? -6.368 -14.750 -3.776 1.00 92.12 84 GLN A CA 1
ATOM 655 C C . GLN A 1 84 ? -7.353 -13.733 -3.199 1.00 92.12 84 GLN A C 1
ATOM 657 O O . GLN A 1 84 ? -7.046 -13.092 -2.201 1.00 92.12 84 GLN A O 1
ATOM 662 N N . ARG A 1 85 ? -8.586 -13.680 -3.719 1.00 92.44 85 ARG A N 1
ATOM 663 C CA . ARG A 1 85 ? -9.635 -12.811 -3.168 1.00 92.44 85 ARG A CA 1
ATOM 664 C C . ARG A 1 85 ? -9.917 -13.115 -1.698 1.00 92.44 85 ARG A C 1
ATOM 666 O O . ARG A 1 85 ? -10.023 -12.198 -0.890 1.00 92.44 85 ARG A O 1
ATOM 673 N N . ARG A 1 86 ? -10.025 -14.399 -1.335 1.00 93.31 86 ARG A N 1
ATOM 674 C CA . ARG A 1 86 ? -10.184 -14.809 0.069 1.00 93.31 86 ARG A CA 1
ATOM 675 C C . ARG A 1 86 ? -8.982 -14.385 0.910 1.00 93.31 86 ARG A C 1
ATOM 677 O O . ARG A 1 86 ? -9.191 -13.813 1.972 1.00 93.31 86 ARG A O 1
ATOM 684 N N . ARG A 1 87 ? -7.754 -14.600 0.426 1.00 93.06 87 ARG A N 1
ATOM 685 C CA . ARG A 1 87 ? -6.526 -14.161 1.111 1.00 93.06 87 ARG A CA 1
ATOM 686 C C . ARG A 1 87 ? -6.513 -12.652 1.340 1.00 93.06 87 ARG A C 1
ATOM 688 O O . ARG A 1 87 ? -6.313 -12.248 2.474 1.00 93.06 87 ARG A O 1
ATOM 695 N N . PHE A 1 88 ? -6.817 -11.851 0.318 1.00 93.56 88 PHE A N 1
ATOM 696 C CA . PHE A 1 88 ? -6.908 -10.395 0.428 1.00 93.56 88 PHE A CA 1
ATOM 697 C C . PHE A 1 88 ? -7.859 -9.969 1.556 1.00 93.56 88 PHE A C 1
ATOM 699 O O . PHE A 1 88 ? -7.458 -9.243 2.463 1.00 93.56 88 PHE A O 1
ATOM 706 N N . TRP A 1 89 ? -9.102 -10.464 1.547 1.00 93.31 89 TRP A N 1
ATOM 707 C CA . TRP A 1 89 ? -10.086 -10.096 2.571 1.00 93.31 89 TRP A CA 1
ATOM 708 C C . TRP A 1 89 ? -9.706 -10.595 3.964 1.00 93.31 89 TRP A C 1
ATOM 710 O O . TRP A 1 89 ? -9.963 -9.901 4.946 1.00 93.31 89 TRP A O 1
ATOM 720 N N . THR A 1 90 ? -9.095 -11.775 4.064 1.00 93.50 90 THR A N 1
ATOM 721 C CA . THR A 1 90 ? -8.584 -12.296 5.334 1.00 93.50 90 THR A CA 1
ATOM 722 C C . THR A 1 90 ? -7.461 -11.412 5.870 1.00 93.50 90 THR A C 1
ATOM 724 O O . THR A 1 90 ? -7.551 -10.965 7.008 1.00 93.50 90 THR A O 1
ATOM 727 N N . SER A 1 91 ? -6.453 -11.088 5.055 1.00 93.69 91 SER A N 1
ATOM 728 C CA . SER A 1 91 ? -5.357 -10.189 5.436 1.00 93.69 91 SER A CA 1
ATOM 729 C C . SER A 1 91 ? -5.872 -8.813 5.852 1.00 93.69 91 SER A C 1
ATOM 731 O O . SER A 1 91 ? -5.476 -8.304 6.895 1.00 93.69 91 SER A O 1
ATOM 733 N N . LEU A 1 92 ? -6.821 -8.245 5.101 1.00 93.12 92 LEU A N 1
ATOM 734 C CA . LEU A 1 92 ? -7.420 -6.956 5.438 1.00 93.12 92 LEU A CA 1
ATOM 735 C C . LEU A 1 92 ? -8.136 -6.993 6.790 1.00 93.12 92 LEU A C 1
ATOM 737 O O . LEU A 1 92 ? -7.947 -6.094 7.601 1.00 93.12 92 LEU A O 1
ATOM 741 N N . ARG A 1 93 ? -8.924 -8.039 7.065 1.00 92.12 93 ARG A N 1
ATOM 742 C CA . ARG A 1 93 ? -9.607 -8.190 8.359 1.00 92.12 93 ARG A CA 1
ATOM 743 C C . ARG A 1 93 ? -8.635 -8.341 9.523 1.00 92.12 93 ARG A C 1
ATOM 745 O O . ARG A 1 93 ? -8.932 -7.828 10.591 1.00 92.12 93 ARG A O 1
ATOM 752 N N . LEU A 1 94 ? -7.507 -9.022 9.322 1.00 91.06 94 LEU A N 1
ATOM 753 C CA . LEU A 1 94 ? -6.487 -9.204 10.359 1.00 91.06 94 LEU A CA 1
ATOM 754 C C . LEU A 1 94 ? -5.753 -7.902 10.700 1.00 91.06 94 LEU A C 1
ATOM 756 O O . LEU A 1 94 ? -5.368 -7.710 11.847 1.00 91.06 94 LEU A O 1
ATOM 760 N N . CYS A 1 95 ? -5.578 -7.006 9.726 1.00 90.38 95 CYS A N 1
ATOM 761 C CA . CYS A 1 95 ? -4.985 -5.688 9.959 1.00 90.38 95 CYS A CA 1
ATOM 762 C C . CYS A 1 95 ? -5.973 -4.681 10.567 1.00 90.38 95 CYS A C 1
ATOM 764 O O . CYS A 1 95 ? -5.550 -3.642 11.067 1.00 90.38 95 CYS A O 1
ATOM 766 N N . LEU A 1 96 ? -7.281 -4.943 10.501 1.00 89.62 96 LEU A N 1
ATOM 767 C CA . LEU A 1 96 ? -8.284 -4.053 11.072 1.00 89.62 96 LEU A CA 1
ATOM 768 C C . LEU A 1 96 ? -8.437 -4.299 12.579 1.00 89.62 96 LEU A C 1
ATOM 770 O O . LEU A 1 96 ? -8.434 -5.441 13.038 1.00 89.62 96 LEU A O 1
ATOM 774 N N . PRO A 1 97 ? -8.626 -3.233 13.369 1.00 85.88 97 PRO A N 1
ATOM 775 C CA . PRO A 1 97 ? -8.784 -3.367 14.804 1.00 85.88 97 PRO A CA 1
ATOM 776 C C . PRO A 1 97 ? -10.117 -4.061 15.125 1.00 85.88 97 PRO A C 1
ATOM 778 O O . PRO A 1 97 ? -11.114 -3.823 14.430 1.00 85.88 97 PRO A O 1
ATOM 781 N N . PRO A 1 98 ? -10.182 -4.870 16.199 1.00 81.50 98 PRO A N 1
ATOM 782 C CA . PRO A 1 98 ? -11.388 -5.608 16.544 1.00 81.50 98 PRO A CA 1
ATOM 783 C C . PRO A 1 98 ? -12.564 -4.645 16.766 1.00 81.50 98 PRO A C 1
ATOM 785 O O . PRO A 1 98 ? -12.363 -3.514 17.241 1.00 81.50 98 PRO A O 1
ATOM 788 N N . PRO A 1 99 ? -13.792 -5.040 16.400 1.00 78.62 99 PRO A N 1
ATOM 789 C CA . PRO A 1 99 ? -14.967 -4.214 16.639 1.00 78.62 99 PRO A CA 1
ATOM 790 C C . PRO A 1 99 ? -15.119 -3.955 18.145 1.00 78.62 99 PRO A C 1
ATOM 792 O O . PRO A 1 99 ? -14.917 -4.848 18.962 1.00 78.62 99 PRO A O 1
ATOM 795 N N . LEU A 1 100 ? -15.415 -2.703 18.508 1.00 73.62 100 LEU A N 1
ATOM 796 C CA . LEU A 1 100 ? -15.538 -2.269 19.910 1.00 73.62 100 LEU A CA 1
ATOM 797 C C . LEU A 1 100 ? -16.781 -2.852 20.589 1.00 73.62 100 LEU A C 1
ATOM 799 O O . LEU A 1 100 ? -16.799 -3.034 21.801 1.00 73.62 100 LEU A O 1
ATOM 803 N N . SER A 1 101 ? -17.809 -3.150 19.802 1.00 71.88 101 SER A N 1
ATOM 804 C CA . SER A 1 101 ? -18.995 -3.866 20.236 1.00 71.88 101 SER A CA 1
ATOM 805 C C . SER A 1 101 ? -18.965 -5.278 19.654 1.00 71.88 101 SER A C 1
ATOM 807 O O . SER A 1 101 ? -18.635 -5.444 18.472 1.00 71.88 101 SER A O 1
ATOM 809 N N . PRO A 1 102 ? -19.318 -6.311 20.442 1.00 62.91 102 PRO A N 1
ATOM 810 C CA . PRO A 1 102 ? -19.592 -7.613 19.861 1.00 62.91 102 PRO A CA 1
ATOM 811 C C . PRO A 1 102 ? -20.662 -7.428 18.777 1.00 62.91 102 PRO A C 1
ATOM 813 O O . PRO A 1 102 ? -21.532 -6.559 18.933 1.00 62.91 102 PRO A O 1
ATOM 816 N N . PRO A 1 103 ? -20.608 -8.197 17.672 1.00 61.72 103 PRO A N 1
ATOM 817 C CA . PRO A 1 103 ? -21.712 -8.200 16.729 1.00 61.72 103 PRO A CA 1
ATOM 818 C C . PRO A 1 103 ? -22.962 -8.452 17.559 1.00 61.72 103 PRO A C 1
ATOM 820 O O . PRO A 1 103 ? -23.016 -9.440 18.293 1.00 61.72 103 PRO A O 1
ATOM 823 N N . SER A 1 104 ? -23.928 -7.532 17.514 1.00 59.91 104 SER A N 1
ATOM 824 C CA . SER A 1 104 ? -25.236 -7.851 18.049 1.00 59.91 104 SER A CA 1
ATOM 825 C C . SER A 1 104 ? -25.646 -9.100 17.293 1.00 59.91 104 SER A C 1
ATOM 827 O O . SER A 1 104 ? -25.827 -9.076 16.072 1.00 59.91 104 SER A O 1
ATOM 829 N N . THR A 1 105 ? -25.665 -10.231 17.995 1.00 54.91 105 THR A N 1
ATOM 830 C CA . THR A 1 105 ? -26.358 -11.415 17.535 1.00 54.91 105 THR A CA 1
ATOM 831 C C . THR A 1 105 ? -27.746 -10.890 17.254 1.00 54.91 105 THR A C 1
ATOM 833 O O . THR A 1 105 ? -28.507 -10.632 18.183 1.00 54.91 105 THR A O 1
ATOM 836 N N . ARG A 1 106 ? -28.049 -10.600 15.984 1.00 48.2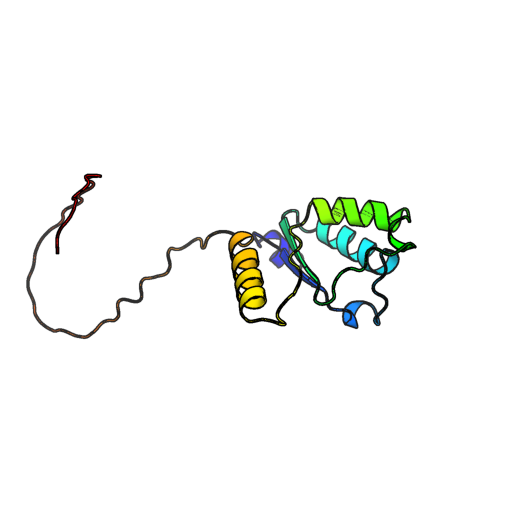5 106 ARG A N 1
ATOM 837 C CA . ARG A 1 106 ? -29.422 -10.428 15.554 1.00 48.25 106 ARG A CA 1
ATOM 838 C C . ARG A 1 106 ? -30.021 -11.784 15.853 1.00 48.25 106 ARG A C 1
ATOM 840 O O . ARG A 1 106 ? -29.869 -12.717 15.065 1.00 48.25 106 ARG A O 1
ATOM 847 N N . GLN A 1 107 ? -30.589 -11.908 17.053 1.00 44.50 107 GLN A N 1
ATOM 848 C CA . GLN A 1 107 ? -31.582 -12.905 17.356 1.00 44.50 107 GLN A CA 1
ATOM 849 C C . GLN A 1 107 ? -32.513 -12.835 16.165 1.00 44.50 107 GLN A C 1
ATOM 851 O O . GLN A 1 107 ? -33.148 -11.820 15.885 1.00 44.50 107 GLN A O 1
ATOM 856 N N . ARG A 1 108 ? -32.477 -13.901 15.379 1.00 44.47 108 ARG A N 1
ATOM 857 C CA . ARG A 1 108 ? -33.544 -14.221 14.466 1.00 44.47 108 ARG A CA 1
ATOM 858 C C . ARG A 1 108 ? -34.723 -14.449 15.406 1.00 44.47 108 ARG A C 1
ATOM 860 O O . ARG A 1 108 ? -34.882 -15.545 15.930 1.00 44.47 108 ARG A O 1
ATOM 867 N N . GLU A 1 109 ? -35.442 -13.381 15.737 1.00 41.50 109 GLU A N 1
ATOM 868 C CA . GLU A 1 109 ? -36.721 -13.436 16.428 1.00 41.50 109 GLU A CA 1
ATOM 869 C C . GLU A 1 109 ? -37.685 -14.122 15.458 1.00 41.50 109 GLU A C 1
ATOM 871 O O . GLU A 1 109 ? -38.443 -13.498 14.725 1.00 41.50 109 GLU A O 1
ATOM 876 N N . MET A 1 110 ? -37.587 -15.450 15.386 1.00 42.91 110 MET A N 1
ATOM 877 C CA . MET A 1 110 ? -38.754 -16.262 15.121 1.00 42.91 110 MET A CA 1
ATOM 878 C C . MET A 1 110 ? -39.633 -16.084 16.348 1.00 42.91 110 MET A C 1
ATOM 880 O O . MET A 1 110 ? -39.313 -16.544 17.443 1.00 42.91 110 MET A O 1
ATOM 884 N N . THR A 1 111 ? -40.709 -15.339 16.153 1.00 42.00 111 THR A N 1
ATOM 885 C CA . THR A 1 111 ? -41.860 -15.262 17.036 1.00 42.00 111 THR A CA 1
ATOM 886 C C . THR A 1 111 ? -42.381 -16.672 17.314 1.00 42.00 111 THR A C 1
ATOM 888 O O . THR A 1 111 ? -43.220 -17.199 16.593 1.00 42.00 111 THR A O 1
ATOM 891 N N . ALA A 1 112 ? -41.880 -17.293 18.378 1.00 37.88 112 ALA A N 1
ATOM 892 C CA . ALA A 1 112 ? -42.551 -18.385 19.061 1.00 37.88 112 ALA A CA 1
ATOM 893 C C . ALA A 1 112 ? -43.076 -17.823 20.382 1.00 37.88 112 ALA A C 1
ATOM 895 O O . ALA A 1 112 ? -42.390 -17.766 21.401 1.00 37.88 112 ALA A O 1
ATOM 896 N N . THR A 1 113 ? -44.311 -17.336 20.333 1.00 42.34 113 THR A N 1
ATOM 897 C CA . THR A 1 113 ? -45.154 -17.145 21.508 1.00 42.34 113 THR A CA 1
ATOM 898 C C . THR A 1 113 ? -45.236 -18.454 22.282 1.00 42.34 113 THR A C 1
ATOM 900 O O . THR A 1 113 ? -45.879 -19.375 21.797 1.00 42.34 113 THR A O 1
ATOM 903 N N . THR A 1 114 ? -44.633 -18.515 23.470 1.00 39.97 114 THR A N 1
ATOM 904 C CA . THR A 1 114 ? -45.246 -19.092 24.680 1.00 39.97 114 THR A CA 1
ATOM 905 C C . THR A 1 114 ? -44.358 -18.854 25.903 1.00 39.97 114 THR A C 1
ATOM 907 O O . THR A 1 114 ? -43.283 -19.421 26.057 1.00 39.97 114 THR A O 1
ATOM 910 N N . THR A 1 115 ? -44.865 -17.985 26.770 1.00 37.66 115 THR A N 1
ATOM 911 C CA . THR A 1 115 ? -44.718 -17.889 28.225 1.00 37.66 115 THR A CA 1
ATOM 912 C C . THR A 1 115 ? -44.073 -19.090 28.938 1.00 37.66 115 THR A C 1
ATOM 914 O O . THR A 1 115 ? -44.641 -20.176 28.923 1.00 37.66 115 THR A O 1
ATOM 917 N N . THR A 1 116 ? -42.983 -18.873 29.691 1.00 36.75 116 THR A N 1
ATOM 918 C CA . THR A 1 116 ? -42.870 -19.182 31.142 1.00 36.75 116 THR A CA 1
ATOM 919 C C . THR A 1 116 ? -41.490 -18.811 31.721 1.00 36.75 116 THR A C 1
ATOM 921 O O . THR A 1 116 ? -40.453 -18.913 31.078 1.00 36.75 116 THR A O 1
ATOM 924 N N . LYS A 1 117 ? -41.519 -18.313 32.963 1.00 37.53 117 LYS A N 1
ATOM 925 C CA . LYS A 1 117 ? -40.410 -17.839 33.813 1.00 37.53 117 LYS A CA 1
ATOM 926 C C . LYS A 1 117 ? -39.341 -18.916 34.076 1.00 37.53 117 LYS A C 1
ATOM 928 O O . LYS A 1 117 ? -39.732 -20.007 34.465 1.00 37.53 117 LYS A O 1
ATOM 933 N N . ALA A 1 118 ? -38.049 -18.550 34.107 1.00 36.91 118 ALA A N 1
ATOM 934 C CA . ALA A 1 118 ? -37.112 -18.915 35.194 1.00 36.91 118 ALA A CA 1
ATOM 935 C C . ALA A 1 118 ? -35.681 -18.343 35.014 1.00 36.91 118 ALA A C 1
ATOM 937 O O . ALA A 1 118 ? -35.022 -18.580 34.013 1.00 36.91 118 ALA A O 1
ATOM 938 N N . LYS A 1 119 ? -35.236 -17.618 36.052 1.00 38.38 119 LYS A N 1
ATOM 939 C CA . LYS A 1 119 ? -33.915 -17.612 36.724 1.00 38.38 119 LYS A CA 1
ATOM 940 C C . LYS A 1 119 ? -32.614 -17.860 35.924 1.00 38.38 119 LYS A C 1
ATOM 942 O O . LYS A 1 119 ? -32.328 -18.967 35.498 1.00 38.38 119 LYS A O 1
ATOM 947 N N . LEU A 1 120 ? -31.762 -16.828 35.949 1.00 43.50 120 LEU A N 1
ATOM 948 C CA . LEU A 1 120 ? -30.368 -16.820 36.435 1.00 43.50 120 LEU A CA 1
ATOM 949 C C . LEU A 1 120 ? -29.639 -18.186 36.545 1.00 43.50 120 LEU A C 1
ATOM 951 O O . LEU A 1 120 ? -29.906 -18.941 37.479 1.00 43.50 120 LEU A O 1
ATOM 955 N N . SER A 1 121 ? -28.608 -18.412 35.722 1.00 44.53 121 SER A N 1
ATOM 956 C CA . SER A 1 121 ? -27.379 -19.098 36.157 1.00 44.53 121 SER A CA 1
ATOM 957 C C . SER A 1 12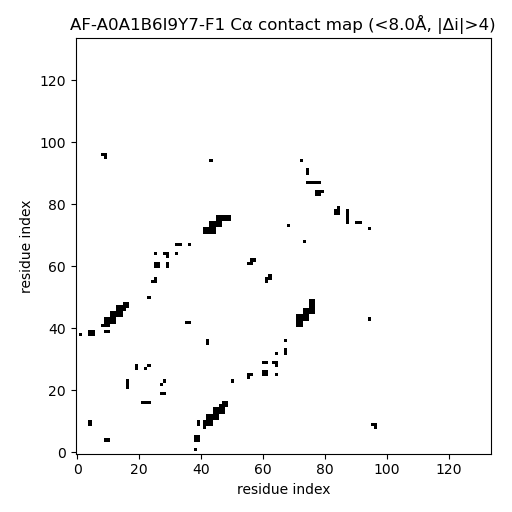1 ? -26.202 -18.844 35.206 1.00 44.53 121 SER A C 1
ATOM 959 O O . SER A 1 121 ? -26.148 -19.276 34.059 1.00 44.53 121 SER A O 1
ATOM 961 N N . THR A 1 122 ? -25.220 -18.125 35.736 1.00 48.41 122 THR A N 1
ATOM 962 C CA . THR A 1 122 ? -23.825 -18.143 35.311 1.00 48.41 122 THR A CA 1
ATOM 963 C C . THR A 1 122 ? -23.289 -19.560 35.511 1.00 48.41 122 THR A C 1
ATOM 965 O O . THR A 1 122 ? -23.287 -20.041 36.640 1.00 48.41 122 THR A O 1
ATOM 968 N N . PHE A 1 123 ? -22.799 -20.219 34.463 1.00 43.97 123 PHE A N 1
ATOM 969 C CA . PHE A 1 123 ? -21.903 -21.364 34.618 1.00 43.97 123 PHE A CA 1
ATOM 970 C C . PHE A 1 123 ? -20.747 -21.252 33.629 1.00 43.97 123 PHE A C 1
ATOM 972 O O . PHE A 1 123 ? -20.855 -21.561 32.448 1.00 43.97 123 PHE A O 1
ATOM 979 N N . ALA A 1 124 ? -19.621 -20.788 34.167 1.00 49.62 124 ALA A N 1
ATOM 980 C CA . ALA A 1 124 ? -18.316 -21.259 33.751 1.00 49.62 124 ALA A CA 1
ATOM 981 C C . ALA A 1 124 ? -18.183 -22.737 34.152 1.00 49.62 124 ALA A C 1
ATOM 983 O O . ALA A 1 124 ? -18.552 -23.083 35.277 1.00 49.62 124 ALA A O 1
ATOM 984 N N . LYS A 1 125 ? -17.666 -23.560 33.232 1.00 41.16 125 LYS A N 1
ATOM 985 C CA . LYS A 1 125 ? -17.053 -24.906 33.360 1.00 41.16 125 LYS A CA 1
ATOM 986 C C . LYS A 1 125 ? -17.294 -25.623 32.029 1.00 41.16 125 LYS A C 1
ATOM 988 O O . LYS A 1 125 ? -18.360 -25.479 31.455 1.00 41.16 125 LYS A O 1
ATOM 993 N N . SER A 1 126 ? -16.409 -26.424 31.472 1.00 39.94 126 SER A N 1
ATOM 994 C CA . SER A 1 126 ? -15.061 -26.869 31.800 1.00 39.94 126 SER A CA 1
ATOM 995 C C . SER A 1 126 ? -14.591 -27.558 30.519 1.00 39.94 126 SER A C 1
ATOM 997 O O . SER A 1 126 ? -15.413 -28.128 29.802 1.00 39.94 126 SER A O 1
ATOM 999 N N . ASN A 1 127 ? -13.293 -27.521 30.233 1.00 50.12 127 ASN A N 1
ATOM 1000 C CA . ASN A 1 127 ? -12.695 -28.510 29.345 1.00 50.12 127 ASN A CA 1
ATOM 1001 C C . ASN A 1 127 ? -13.026 -29.905 29.882 1.00 50.12 127 ASN A C 1
ATOM 1003 O O . ASN A 1 127 ? -12.796 -30.137 31.067 1.00 50.12 127 ASN A O 1
ATOM 1007 N N . GLU A 1 128 ? -13.512 -30.800 29.027 1.00 42.66 128 GLU A N 1
ATOM 1008 C CA . GLU A 1 128 ? -13.244 -32.234 29.124 1.00 42.66 128 GLU A CA 1
ATOM 1009 C C . GLU A 1 128 ? -13.646 -32.924 27.819 1.00 42.66 128 GLU A C 1
ATOM 1011 O O . GLU A 1 128 ? -14.732 -32.721 27.274 1.00 42.66 128 GLU A O 1
ATOM 1016 N N . SER A 1 129 ? -12.684 -33.677 27.298 1.00 47.25 129 SER A N 1
ATOM 1017 C CA . SER A 1 129 ? -12.764 -34.588 26.168 1.00 47.25 129 SER A CA 1
ATOM 1018 C C . SER A 1 129 ? -13.983 -35.501 26.233 1.00 47.25 129 SER A C 1
ATOM 1020 O O . SER A 1 129 ? -14.335 -35.961 27.312 1.00 47.25 129 SER A O 1
ATOM 1022 N N . LEU A 1 130 ? -14.524 -35.884 25.075 1.00 45.50 130 LEU A N 1
ATOM 1023 C CA . LEU A 1 130 ? -15.172 -37.185 24.921 1.00 45.50 130 LEU A CA 1
ATOM 1024 C C . LEU A 1 130 ? -14.924 -37.728 23.512 1.00 45.50 130 LEU A C 1
ATOM 1026 O O . LEU A 1 130 ? -15.190 -37.088 22.495 1.00 45.50 130 LEU A O 1
ATOM 1030 N N . GLU A 1 131 ? -14.328 -38.908 23.527 1.00 47.81 131 GLU A N 1
ATOM 1031 C CA . GLU A 1 131 ? -13.962 -39.776 22.424 1.00 47.81 131 GLU A CA 1
ATOM 1032 C C . GLU A 1 131 ? -15.206 -40.434 21.784 1.00 47.81 131 GLU A C 1
ATOM 1034 O O . GLU A 1 131 ? -16.190 -40.701 22.464 1.00 47.81 131 GLU A O 1
ATOM 1039 N N . VAL A 1 132 ? -15.106 -40.706 20.475 1.00 41.41 132 VAL A N 1
ATOM 1040 C CA . VAL A 1 132 ? -15.449 -41.972 19.783 1.00 41.41 132 VAL A CA 1
ATOM 1041 C C . VAL A 1 132 ? -16.864 -42.581 19.948 1.00 41.41 132 VAL A C 1
ATOM 1043 O O . VAL A 1 132 ? -17.206 -43.095 21.004 1.00 41.41 132 VAL A O 1
ATOM 1046 N N . LEU A 1 133 ? -17.623 -42.638 18.835 1.00 33.34 133 LEU A N 1
ATOM 1047 C CA . LEU A 1 133 ? -18.162 -43.847 18.147 1.00 33.34 133 LEU A CA 1
ATOM 1048 C C . LEU A 1 133 ? -19.389 -43.497 17.279 1.00 33.34 133 LEU A C 1
ATOM 1050 O O . LEU A 1 133 ? -20.430 -43.151 17.830 1.00 33.34 133 LEU A O 1
ATOM 1054 N N . VAL A 1 134 ? -19.278 -43.671 15.953 1.00 38.31 134 VAL A N 1
ATOM 1055 C CA . VAL A 1 134 ? -20.122 -44.576 15.134 1.00 38.31 134 VAL A CA 1
ATOM 1056 C C . VAL A 1 134 ? -19.255 -45.102 13.997 1.00 38.31 134 VAL A C 1
ATOM 1058 O O . VAL A 1 134 ? -18.598 -44.261 13.342 1.00 38.31 134 VAL A O 1
#

Foldseek 3Di:
DLVVLVPDPEAEAEDECVVQVVPLALVSVQVVLVVVVVRDQAYEYEYADDNDCDPRLVDPSNVNVVVSVVSYRYQYDDDPDPVSVVVSVVSVVVSDDDDPDDPPPPPPPPPDDDDDDDDDDDDDDDDDDDDDDD

Organism: NCBI:txid320908

pLDDT: mean 75.11, std 19.06, range [33.34, 94.38]

Solvent-accessible surface area (backbone atoms only — not comparable to full-atom values): 8682 Å² total; per-residue (Å²): 106,71,70,62,52,66,74,41,88,61,47,79,44,76,44,51,51,77,81,46,80,66,50,90,42,37,77,66,50,32,62,57,50,51,56,48,53,75,66,40,75,50,35,37,38,31,37,62,55,85,83,77,85,50,79,66,44,76,38,73,47,18,50,50,37,49,58,53,49,73,65,31,51,74,46,68,62,46,64,91,41,77,66,39,37,49,49,41,54,50,54,53,57,70,74,46,78,79,73,93,59,76,79,75,74,74,70,79,79,73,87,71,93,72,92,82,91,82,81,92,78,92,73,91,82,73,93,76,88,82,81,90,91,134

InterPro domains:
  IPR035897 Toll/interleukin-1 receptor homology (TIR) domain superfamily [G3DSA:3.40.50.10140] (2-97)
  IPR035897 Toll/interleukin-1 receptor homology (TIR) domain superfamily [SSF52200] (8-97)

Sequence (134 aa):
LQLASTLSRHLLVVMSPSLFENQWTPVTICPLFKQLSDIHSNIICVPLQGIKMDASWKSEEGCMLRQLLSRCSVITWEVNTPAQRRRFWTSLRLCLPPPLSPPSTRQREMTATTTTKAKLSTFAKSNESLEVLV

Radius of gyration: 23.79 Å; Cα contacts (8 Å, |Δi|>4): 112; chains: 1; bounding box: 63×60×51 Å

Mean predicted aligned error: 13.87 Å

Secondary structure (DSSP, 8-state):
-HHHHHH-SSEEEEE-GGGGTT---HHHHHHHHHHHHHH-SSEEEEESS-----GGGGSHHHHHHHHHHHTSEE-----SSHHHHHHHHHHHHHHSPPPSS---------------------------------